Protein AF-A0AAV6XZD7-F1 (afdb_monomer_lite)

Foldseek 3Di:
DDPVVVVVVVVVPVPDDPPPDDDDPVRVVVVVVVVVVVVVVVVVVVVVVVVVVVVVVVVVVVVVVVVCVVPPPDPDDDDDDPVVVVVVVVPVVDPDAAEAEEEDDVLCSLVVLVVLLVVQVVQCVVPHPLGAPVVPHPYYYYDHLSNVLSCQRCPQDPVGHRPHGSNCSNVD

Organism: NCBI:txid168488

Radius of gyration: 28.73 Å; chains: 1; bounding box: 64×57×79 Å

InterPro domains:
  IPR002641 Patatin-like phospholipase domain [PF01734] (100-161)
  IPR002641 Patatin-like phospholipase domain [PS51635] (100-172)
  IPR016035 Acyl transferase/acyl hydrolase/lysophospholipase [SSF52151] (95-170)

Secondary structure (DSSP, 8-state):
--HHHHHHHHHTSSSS--------HHHHHHHHHHHHHHHHHHHHHHHHHHHHHHHHHHHHHHHHHHHHHHS----------HHHHHHHHHH-S--PPPEEEE---GGGGHHHHHHHHHHHHHHHHHH-TT--GGGT-SEEEE-THHHHHHHHHH-B-TTSSBSS-GGGTT--

pLDDT: mean 78.48, std 16.03, range [48.06, 97.56]

Structure (mmCIF, N/CA/C/O backbone):
data_AF-A0AAV6XZD7-F1
#
_entry.id   AF-A0AAV6XZD7-F1
#
loop_
_atom_site.group_PDB
_atom_site.id
_atom_site.type_symbol
_atom_site.label_atom_id
_atom_site.label_alt_id
_atom_site.label_comp_id
_atom_site.label_asym_id
_atom_site.label_entity_id
_atom_site.label_seq_id
_atom_site.pdbx_PDB_ins_code
_atom_site.Cartn_x
_atom_site.Cartn_y
_atom_site.Cartn_z
_atom_site.occupancy
_atom_site.B_iso_or_equiv
_atom_site.auth_seq_id
_atom_site.auth_comp_id
_atom_site.auth_asym_id
_atom_site.auth_atom_id
_atom_site.pdbx_PDB_model_num
ATOM 1 N N . MET A 1 1 ? -18.350 -19.308 41.381 1.00 51.34 1 MET A N 1
ATOM 2 C CA . MET A 1 1 ? -19.340 -19.940 40.475 1.00 51.34 1 MET A CA 1
ATOM 3 C C . MET A 1 1 ? -19.009 -19.555 39.039 1.00 51.34 1 MET A C 1
ATOM 5 O O . MET A 1 1 ? -18.609 -18.418 38.829 1.00 51.34 1 MET A O 1
ATOM 9 N N . SER A 1 2 ? -19.085 -20.474 38.068 1.00 52.47 2 SER A N 1
ATOM 10 C CA . SER A 1 2 ? -18.742 -20.162 36.664 1.00 52.47 2 SER A CA 1
ATOM 11 C C . SER A 1 2 ? -19.891 -19.433 35.951 1.00 52.47 2 SER A C 1
ATOM 13 O O . SER A 1 2 ? -21.048 -19.574 36.344 1.00 52.47 2 SER A O 1
ATOM 15 N N . ALA A 1 3 ? -19.601 -18.681 34.882 1.00 51.81 3 ALA A N 1
ATOM 16 C CA . ALA A 1 3 ? -20.606 -17.946 34.097 1.00 51.81 3 ALA A CA 1
ATOM 17 C C . ALA A 1 3 ? -21.764 -18.835 33.592 1.00 51.81 3 ALA A C 1
ATOM 19 O O . ALA A 1 3 ? -22.902 -18.382 33.482 1.00 51.81 3 ALA A O 1
ATOM 20 N N . ALA A 1 4 ? -21.499 -20.127 33.368 1.00 51.50 4 ALA A N 1
ATOM 21 C CA . ALA A 1 4 ? -22.516 -21.112 33.005 1.00 51.50 4 ALA A CA 1
ATOM 22 C C . ALA A 1 4 ? -23.517 -21.383 34.143 1.00 51.50 4 ALA A C 1
ATOM 24 O O . ALA A 1 4 ? -24.685 -21.653 33.879 1.00 51.50 4 ALA A O 1
ATOM 25 N N . GLN A 1 5 ? -23.090 -21.278 35.405 1.00 57.12 5 GLN A N 1
ATOM 26 C CA . GLN A 1 5 ? -23.989 -21.391 36.553 1.00 57.12 5 GLN A CA 1
ATOM 27 C C . GLN A 1 5 ? -24.881 -20.151 36.658 1.00 57.12 5 GLN A C 1
ATOM 29 O O . GLN A 1 5 ? -26.087 -20.307 36.800 1.00 57.12 5 GLN A O 1
ATOM 34 N N . ALA A 1 6 ? -24.333 -18.942 36.483 1.00 59.25 6 ALA A N 1
ATOM 35 C CA . ALA A 1 6 ? -25.113 -17.700 36.510 1.00 59.25 6 ALA A CA 1
ATOM 36 C C . ALA A 1 6 ? -26.190 -17.647 35.405 1.00 59.25 6 ALA A C 1
ATOM 38 O O . ALA A 1 6 ? -27.340 -17.313 35.683 1.00 59.25 6 ALA A O 1
ATOM 39 N N . LEU A 1 7 ? -25.855 -18.063 34.177 1.00 56.66 7 LEU A N 1
ATOM 40 C CA . LEU A 1 7 ? -26.815 -18.154 33.067 1.00 56.66 7 LEU A CA 1
ATOM 41 C C . LEU A 1 7 ? -27.924 -19.183 33.317 1.00 56.66 7 LEU A C 1
ATOM 43 O O . LEU A 1 7 ? -29.076 -18.945 32.958 1.00 56.66 7 LEU A O 1
ATOM 47 N N . ARG A 1 8 ? -27.607 -20.304 33.980 1.00 55.97 8 ARG A N 1
ATOM 48 C CA . ARG A 1 8 ? -28.614 -21.309 34.341 1.00 55.97 8 ARG A CA 1
ATOM 49 C C . ARG A 1 8 ? -29.670 -20.734 35.287 1.00 55.97 8 ARG A C 1
ATOM 51 O O . ARG A 1 8 ? -30.829 -21.096 35.158 1.00 55.97 8 ARG A O 1
ATOM 58 N N . TYR A 1 9 ? -29.295 -19.830 36.193 1.00 56.50 9 TYR A N 1
ATOM 59 C CA . TYR A 1 9 ? -30.222 -19.218 37.153 1.00 56.50 9 TYR A CA 1
ATOM 60 C C . TYR A 1 9 ? -31.075 -18.090 36.562 1.00 56.50 9 TYR A C 1
ATOM 62 O O . TYR A 1 9 ? -32.207 -17.911 37.000 1.00 56.50 9 TYR A O 1
ATOM 70 N N . ILE A 1 10 ? -30.580 -17.375 35.546 1.00 57.28 10 ILE A N 1
ATOM 71 C CA . ILE A 1 10 ? -31.372 -16.363 34.826 1.00 57.28 10 ILE A CA 1
ATOM 72 C C . ILE A 1 10 ? -32.512 -17.033 34.046 1.00 57.28 10 ILE A C 1
ATOM 74 O O . ILE A 1 10 ? -33.646 -16.578 34.131 1.00 57.28 10 ILE A O 1
ATOM 78 N N . ASN A 1 11 ? -32.253 -18.166 33.384 1.00 53.44 11 ASN A N 1
ATOM 79 C CA . ASN A 1 11 ? -33.295 -18.894 32.646 1.00 53.44 11 ASN A CA 1
ATOM 80 C C . ASN A 1 11 ? -34.395 -19.502 33.536 1.00 53.44 11 ASN A C 1
ATOM 82 O O . ASN A 1 11 ? -35.475 -19.789 33.034 1.00 53.44 11 ASN A O 1
ATOM 86 N N . TYR A 1 12 ? -34.159 -19.689 34.840 1.00 50.19 12 TYR A N 1
ATOM 87 C CA . TYR A 1 12 ? -35.193 -20.144 35.783 1.00 50.19 12 TYR A CA 1
ATOM 88 C C . TYR A 1 12 ? -36.076 -19.000 36.324 1.00 50.19 12 TYR A C 1
ATOM 90 O O . TYR A 1 12 ? -37.024 -19.282 37.052 1.00 50.19 12 TYR A O 1
ATOM 98 N N . SER A 1 13 ? -35.798 -17.725 36.000 1.00 52.41 13 SER A N 1
ATOM 99 C CA . SER A 1 13 ? -36.567 -16.574 36.511 1.00 52.41 13 SER A CA 1
ATOM 100 C C . SER A 1 13 ? -37.697 -16.092 35.589 1.00 52.41 13 SER A C 1
ATOM 102 O O . SER A 1 13 ? -38.477 -15.231 36.000 1.00 52.41 13 SER A O 1
ATOM 104 N N . GLU A 1 14 ? -37.846 -16.666 34.386 1.00 53.34 14 GLU A N 1
ATOM 105 C CA . GLU A 1 14 ? -38.983 -16.352 33.503 1.00 53.34 14 GLU A CA 1
ATOM 106 C C . GLU A 1 14 ? -40.311 -16.979 33.974 1.00 53.34 14 GLU A C 1
ATOM 108 O O . GLU A 1 14 ? -41.381 -16.490 33.614 1.00 53.34 14 GLU A O 1
ATOM 113 N N . GLU A 1 15 ? -40.289 -17.974 34.868 1.00 53.28 15 GLU A N 1
ATOM 114 C CA . GLU A 1 15 ? -41.499 -18.497 35.522 1.00 53.28 15 GLU A CA 1
ATOM 115 C C . GLU A 1 15 ? -41.805 -17.743 36.828 1.00 53.28 15 GLU A C 1
ATOM 117 O O . GLU A 1 15 ? -41.656 -18.258 37.933 1.00 53.28 15 GLU A O 1
ATOM 122 N N . GLY A 1 16 ? -42.239 -16.486 36.688 1.00 51.97 16 GLY A N 1
ATOM 123 C CA . GLY A 1 16 ? -43.204 -15.802 37.567 1.00 51.97 16 GLY A CA 1
ATOM 124 C C . GLY A 1 16 ? -42.906 -15.613 39.064 1.00 51.97 16 GLY A C 1
ATOM 125 O O . GLY A 1 16 ? -43.709 -14.973 39.742 1.00 51.97 16 GLY A O 1
ATOM 126 N N . ASN A 1 17 ? -41.795 -16.107 39.608 1.00 50.25 17 ASN A N 1
ATOM 127 C CA . ASN A 1 17 ? -41.485 -16.003 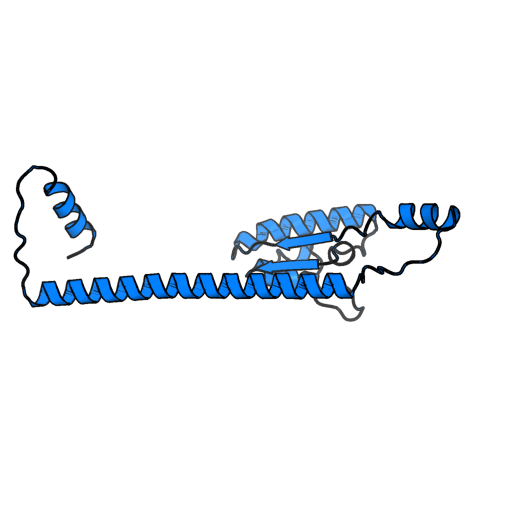41.030 1.00 50.25 17 ASN A CA 1
ATOM 128 C C . ASN A 1 17 ? -40.168 -15.249 41.220 1.00 50.25 17 ASN A C 1
ATOM 130 O O . ASN A 1 17 ? -39.095 -15.711 40.837 1.00 50.25 17 ASN A O 1
ATOM 134 N N . LYS A 1 18 ? -40.250 -14.049 41.799 1.00 51.72 18 LYS A N 1
ATOM 135 C CA . LYS A 1 18 ? -39.104 -13.173 42.063 1.00 51.72 18 LYS A CA 1
ATOM 136 C C . LYS A 1 18 ? -38.267 -13.777 43.197 1.00 51.72 18 LYS A C 1
ATOM 138 O O . LYS A 1 18 ? -38.418 -13.398 44.356 1.00 51.72 18 LYS A O 1
ATOM 143 N N . ILE A 1 19 ? -37.420 -14.755 42.871 1.00 56.91 19 ILE A N 1
ATOM 144 C CA . ILE A 1 19 ? -36.496 -15.384 43.820 1.00 56.91 19 ILE A CA 1
ATOM 145 C C . ILE A 1 19 ? -35.502 -14.312 44.279 1.00 56.91 19 ILE A C 1
ATOM 147 O O . ILE A 1 19 ? -34.633 -13.878 43.523 1.00 56.91 19 ILE A O 1
ATOM 151 N N . MET A 1 20 ? -35.645 -13.860 45.524 1.00 50.69 20 MET A N 1
ATOM 152 C CA . MET A 1 20 ? -34.662 -13.001 46.180 1.00 50.69 20 MET A CA 1
ATOM 153 C C . MET A 1 20 ? -33.421 -13.846 46.477 1.00 50.69 20 MET A C 1
ATOM 155 O O . MET A 1 20 ? -33.426 -14.671 47.388 1.00 50.69 20 MET A O 1
ATOM 159 N N . VAL A 1 21 ? -32.370 -13.675 45.676 1.00 59.28 21 VAL A N 1
ATOM 160 C CA . VAL A 1 21 ? -31.095 -14.379 45.855 1.00 59.28 21 VAL A CA 1
ATOM 161 C C . VAL A 1 21 ? -30.377 -13.793 47.072 1.00 59.28 21 VAL A C 1
ATOM 163 O O . VAL A 1 21 ? -30.020 -12.616 47.076 1.00 59.28 21 VAL A O 1
ATOM 166 N N . GLN A 1 22 ? -30.170 -14.605 48.110 1.00 65.19 22 GLN A N 1
ATOM 167 C CA . GLN A 1 22 ? -29.315 -14.244 49.239 1.00 65.19 22 GLN A CA 1
ATOM 168 C C . GLN A 1 22 ? -27.859 -14.531 48.866 1.00 65.19 22 GLN A C 1
ATOM 170 O O . GLN A 1 22 ? -27.486 -15.683 48.664 1.00 65.19 22 GLN A O 1
ATOM 175 N N . LEU A 1 23 ? -27.055 -13.477 48.753 1.00 71.44 23 LEU A N 1
ATOM 176 C CA . LEU A 1 23 ? -25.607 -13.566 48.576 1.00 71.44 23 LEU A CA 1
ATOM 177 C C . LEU A 1 23 ? -24.933 -13.339 49.926 1.00 71.44 23 LEU A C 1
ATOM 179 O O . LEU A 1 23 ? -25.373 -12.485 50.701 1.00 71.44 23 LEU A O 1
ATOM 183 N N . SER A 1 24 ? -23.847 -14.059 50.198 1.00 81.50 24 SER A N 1
ATOM 184 C CA . SER A 1 24 ? -22.949 -13.650 51.277 1.00 81.50 24 SER A CA 1
ATOM 185 C C . SER A 1 24 ? -22.275 -12.318 50.923 1.00 81.50 24 SER A C 1
ATOM 187 O O . SER A 1 24 ? -22.136 -11.958 49.750 1.00 81.50 24 SER A O 1
ATOM 189 N N . GLN A 1 25 ? -21.831 -11.571 51.938 1.00 79.44 25 GLN A N 1
ATOM 190 C CA . GLN A 1 25 ? -21.147 -10.292 51.722 1.00 79.44 25 GLN A CA 1
ATOM 191 C C . GLN A 1 25 ? -19.892 -10.459 50.846 1.00 79.44 25 GLN A C 1
ATOM 193 O O . GLN A 1 25 ? -19.603 -9.611 50.005 1.00 79.44 25 GLN A O 1
ATOM 198 N N . GLU A 1 26 ? -19.172 -11.571 51.008 1.00 83.81 26 GLU A N 1
ATOM 199 C CA . GLU A 1 26 ? -17.972 -11.883 50.226 1.00 83.81 26 GLU A CA 1
ATOM 200 C C . GLU A 1 26 ? -18.295 -12.129 48.748 1.00 83.81 26 GLU A C 1
ATOM 202 O O . GLU A 1 26 ? -17.613 -11.601 47.870 1.00 83.81 26 GLU A O 1
ATOM 207 N N . GLU A 1 27 ? -19.360 -12.879 48.456 1.00 77.56 27 GLU A N 1
ATOM 208 C CA . GLU A 1 27 ? -19.806 -13.137 47.082 1.00 77.56 27 GLU A CA 1
ATOM 209 C C . GLU A 1 27 ? -20.313 -11.866 46.400 1.00 77.56 27 GLU A C 1
ATOM 211 O O . GLU A 1 27 ? -20.035 -11.649 45.218 1.00 77.56 27 GLU A O 1
ATOM 216 N N . TYR A 1 28 ? -21.014 -11.007 47.144 1.00 75.94 28 TYR A N 1
ATOM 217 C CA . TYR A 1 28 ? -21.474 -9.715 46.647 1.00 75.94 28 TYR A CA 1
ATOM 218 C C . TYR A 1 28 ? -20.300 -8.807 46.256 1.00 75.94 28 TYR A C 1
ATOM 220 O O . TYR A 1 28 ? -20.267 -8.284 45.139 1.00 75.94 28 TYR A O 1
ATOM 228 N N . GLU A 1 29 ? -19.303 -8.658 47.133 1.00 83.31 29 GLU A N 1
ATOM 229 C CA . GLU A 1 29 ? -18.129 -7.825 46.845 1.00 83.31 29 GLU A CA 1
ATOM 230 C C . GLU A 1 29 ? -17.247 -8.424 45.741 1.00 83.31 29 GLU A C 1
ATOM 232 O O . GLU A 1 29 ? -16.740 -7.693 44.885 1.00 83.31 29 GLU A O 1
ATOM 237 N N . PHE A 1 30 ? -17.105 -9.753 45.695 1.00 85.06 30 PHE A N 1
ATOM 238 C CA . PHE A 1 30 ? -16.406 -10.437 44.608 1.00 85.06 30 PHE A CA 1
ATOM 239 C C . PHE A 1 30 ? -17.066 -10.157 43.253 1.00 85.06 30 PHE A C 1
ATOM 241 O O . PHE A 1 30 ? -16.388 -9.750 42.307 1.00 85.06 30 PHE A O 1
ATOM 248 N N . LEU A 1 31 ? -18.389 -10.331 43.165 1.00 76.12 31 LEU A N 1
ATOM 249 C CA . LEU A 1 31 ? -19.148 -10.119 41.936 1.00 76.12 31 LEU A CA 1
ATOM 250 C C . LEU A 1 31 ? -19.068 -8.657 41.481 1.00 76.12 31 LEU A C 1
ATOM 252 O O . LEU A 1 31 ? -18.833 -8.380 40.307 1.00 76.12 31 LEU A O 1
ATOM 256 N N . LYS A 1 32 ? -19.193 -7.713 42.419 1.00 79.38 32 LYS A N 1
ATOM 257 C CA . LYS A 1 32 ? -19.068 -6.277 42.149 1.00 79.38 32 LYS A CA 1
ATOM 258 C C . LYS A 1 32 ? -17.683 -5.906 41.613 1.00 79.38 32 LYS A C 1
ATOM 260 O O . LYS A 1 32 ? -17.584 -5.109 40.679 1.00 79.38 32 LYS A O 1
ATOM 265 N N . ARG A 1 33 ? -16.619 -6.497 42.167 1.00 86.38 33 ARG A N 1
ATOM 266 C CA . ARG A 1 33 ? -15.248 -6.291 41.683 1.00 86.38 33 ARG A CA 1
ATOM 267 C C . ARG A 1 33 ? -15.069 -6.830 40.267 1.00 86.38 33 ARG A C 1
ATOM 269 O O . ARG A 1 33 ? -14.547 -6.111 39.424 1.00 86.38 33 ARG A O 1
ATOM 276 N N . GLU A 1 34 ? -15.542 -8.042 39.997 1.00 88.06 34 GLU A N 1
ATOM 277 C CA . GLU A 1 34 ? -15.451 -8.660 38.669 1.00 88.06 34 GLU A CA 1
ATOM 278 C C . GLU A 1 34 ? -16.187 -7.834 37.605 1.00 88.06 34 GLU A C 1
ATOM 280 O O . GLU A 1 34 ? -15.620 -7.521 36.559 1.00 88.06 34 GLU A O 1
ATOM 285 N N . PHE A 1 35 ? -17.414 -7.386 3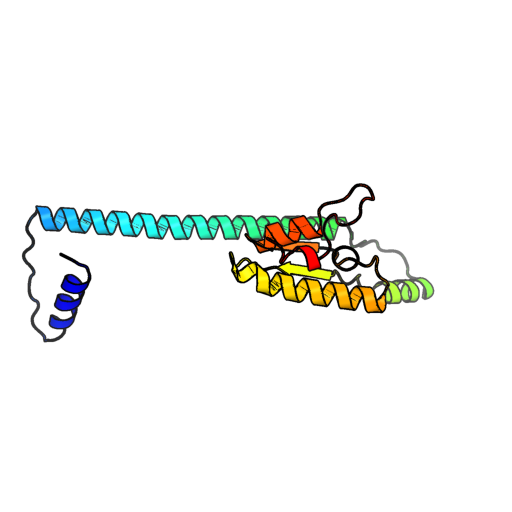7.893 1.00 80.50 35 PHE A N 1
ATOM 286 C CA . PHE A 1 35 ? -18.138 -6.484 36.995 1.00 80.50 35 PHE A CA 1
ATOM 287 C C . PHE A 1 35 ? -17.389 -5.172 36.760 1.00 80.50 35 PHE A C 1
ATOM 289 O O . PHE A 1 35 ? -17.357 -4.681 35.630 1.00 80.50 35 PHE A O 1
ATOM 296 N N . SER A 1 36 ? -16.768 -4.604 37.799 1.00 85.38 36 SER A N 1
ATOM 297 C CA . SER A 1 36 ? -15.973 -3.384 37.651 1.00 85.38 36 SER A CA 1
ATOM 298 C C . SER A 1 36 ? -14.780 -3.600 36.724 1.00 85.38 36 SER A C 1
ATOM 300 O O . SER A 1 36 ? -14.560 -2.790 35.828 1.00 85.38 36 SER A O 1
ATOM 302 N N . GLU A 1 37 ? -14.045 -4.698 36.889 1.00 87.88 37 GLU A N 1
ATOM 303 C CA . GLU A 1 37 ? -12.898 -5.021 36.037 1.00 87.88 37 GLU A CA 1
ATOM 304 C C . GLU A 1 37 ? -13.320 -5.270 34.586 1.00 87.88 37 GLU A C 1
ATOM 306 O O . GLU A 1 37 ? -12.714 -4.724 33.663 1.00 87.88 37 GLU A O 1
ATOM 311 N N . GLN A 1 38 ? -14.410 -6.006 34.361 1.00 80.50 38 GLN A N 1
ATOM 312 C CA . GLN A 1 38 ? -14.920 -6.223 33.007 1.00 80.50 38 GLN A CA 1
ATOM 313 C C . GLN A 1 38 ? -15.392 -4.926 32.345 1.00 80.50 38 GLN A C 1
ATOM 315 O O . GLN A 1 38 ? -15.139 -4.718 31.158 1.00 80.50 38 GLN A O 1
ATOM 320 N N . THR A 1 39 ? -16.015 -4.029 33.112 1.00 79.00 39 THR A N 1
ATOM 321 C CA . THR A 1 39 ? -16.433 -2.712 32.614 1.00 79.00 39 THR A CA 1
ATOM 322 C C . THR A 1 39 ? -15.217 -1.871 32.230 1.00 79.00 39 THR A C 1
ATOM 324 O O . THR A 1 39 ? -15.155 -1.379 31.106 1.00 79.00 39 THR A O 1
ATOM 327 N N . LYS A 1 40 ? -14.193 -1.800 33.093 1.00 85.81 40 LYS A N 1
ATOM 328 C CA . LYS A 1 40 ? -12.931 -1.098 32.795 1.00 85.81 40 LYS A CA 1
ATOM 329 C C . LYS A 1 40 ? -12.246 -1.652 31.548 1.00 85.81 40 LYS A C 1
ATOM 331 O O . LYS A 1 40 ? -11.751 -0.885 30.729 1.00 85.81 40 LYS A O 1
ATOM 336 N N . LEU A 1 41 ? -12.218 -2.975 31.379 1.00 84.94 41 LEU A N 1
ATOM 337 C CA . LEU A 1 41 ? -11.641 -3.610 30.192 1.00 84.94 41 LEU A CA 1
ATOM 338 C C . LEU A 1 41 ? -12.430 -3.277 28.921 1.00 84.94 41 LEU A C 1
ATOM 340 O O . LEU A 1 41 ? -11.826 -3.051 27.871 1.00 84.94 41 LEU A O 1
ATOM 344 N N . ALA A 1 42 ? -13.761 -3.245 28.996 1.00 75.44 42 ALA A N 1
ATOM 345 C CA . ALA A 1 42 ? -14.608 -2.859 27.873 1.00 75.44 42 ALA A CA 1
ATOM 346 C C . ALA A 1 42 ? -14.398 -1.386 27.491 1.00 75.44 42 ALA A C 1
ATOM 348 O O . ALA A 1 42 ? -14.172 -1.086 26.318 1.00 75.44 42 ALA A O 1
ATOM 349 N N . GLU A 1 43 ? -14.386 -0.485 28.473 1.00 87.50 43 GLU A N 1
ATOM 350 C CA . GLU A 1 43 ? -14.096 0.939 28.276 1.00 87.50 43 GLU A CA 1
ATOM 351 C C . GLU A 1 43 ? -12.700 1.153 27.688 1.00 87.50 43 GLU A C 1
ATOM 353 O O . GLU A 1 43 ? -12.542 1.889 26.712 1.00 87.50 43 GLU A O 1
ATOM 358 N N . TRP A 1 44 ? -11.691 0.453 28.215 1.00 87.31 44 TRP A N 1
ATOM 359 C CA . TRP A 1 44 ? -10.332 0.513 27.691 1.00 87.31 44 TRP A CA 1
ATOM 360 C C . TRP A 1 44 ? -10.276 0.070 26.226 1.00 87.31 44 TRP A C 1
ATOM 362 O O . TRP A 1 44 ? -9.712 0.784 25.399 1.00 87.31 44 TRP A O 1
ATOM 372 N N . ARG A 1 45 ? -10.927 -1.040 25.857 1.00 79.94 45 ARG A N 1
ATOM 373 C CA . ARG A 1 45 ? -10.987 -1.496 24.456 1.00 79.94 45 ARG A CA 1
ATOM 374 C C . ARG A 1 45 ? -11.629 -0.462 23.537 1.00 79.94 45 ARG A C 1
ATOM 376 O O . ARG A 1 45 ? -11.092 -0.194 22.468 1.00 79.94 45 ARG A O 1
ATOM 383 N N . ILE A 1 46 ? -12.736 0.147 23.964 1.00 86.06 46 ILE A N 1
ATOM 384 C CA . ILE A 1 46 ? -13.393 1.219 23.207 1.00 86.06 46 ILE A CA 1
ATOM 385 C C . ILE A 1 46 ? -12.441 2.410 23.045 1.00 86.06 46 ILE A C 1
ATOM 387 O O . ILE A 1 46 ? -12.323 2.946 21.945 1.00 86.06 46 ILE A O 1
ATOM 391 N N . SER A 1 47 ? -11.724 2.793 24.105 1.00 84.62 47 SER A N 1
ATOM 392 C CA . SER A 1 47 ? -10.771 3.908 24.062 1.00 84.62 47 SER A CA 1
ATOM 393 C C . SER A 1 47 ? -9.610 3.655 23.097 1.00 84.62 47 SER A C 1
ATOM 395 O O . SER A 1 47 ? -9.273 4.533 22.308 1.00 84.62 47 SER A O 1
ATOM 397 N N . VAL A 1 48 ? -9.056 2.438 23.090 1.00 84.38 48 VAL A N 1
ATOM 398 C CA . VAL A 1 48 ? -7.977 2.039 22.178 1.00 84.38 48 VAL A CA 1
ATOM 399 C C . VAL A 1 48 ? -8.472 2.061 20.735 1.00 84.38 48 VAL A C 1
ATOM 401 O O . VAL A 1 48 ? -7.834 2.675 19.887 1.00 84.38 48 VAL A O 1
ATOM 404 N N . SER A 1 49 ? -9.643 1.478 20.454 1.00 75.06 49 SER A N 1
ATOM 405 C CA . SER A 1 49 ? -10.216 1.491 19.103 1.00 75.06 49 SER A CA 1
ATOM 406 C C . SER A 1 49 ? -10.576 2.900 18.617 1.00 75.06 49 SER A C 1
ATOM 408 O O . SER A 1 49 ? -10.414 3.201 17.434 1.00 75.06 49 SER A O 1
ATOM 410 N N . LEU A 1 50 ? -11.045 3.786 19.503 1.00 82.38 50 LEU A N 1
ATOM 411 C CA . LEU A 1 50 ? -11.283 5.195 19.172 1.00 82.38 50 LEU A CA 1
ATOM 412 C C . LEU A 1 50 ? -9.976 5.929 18.863 1.00 82.38 50 LEU A C 1
ATOM 414 O O . LEU A 1 50 ? -9.937 6.715 17.919 1.00 82.38 50 LEU A O 1
ATOM 418 N N . GLU A 1 51 ? -8.912 5.656 19.615 1.00 84.56 51 GLU A N 1
ATOM 419 C CA . GLU A 1 51 ? -7.601 6.256 19.378 1.00 84.56 51 GLU A CA 1
ATOM 420 C C . GLU A 1 51 ? -6.986 5.770 18.059 1.00 84.56 51 GLU A C 1
ATOM 422 O O . GLU A 1 51 ? -6.531 6.585 17.260 1.00 84.56 51 GLU A O 1
ATOM 427 N N . GLU A 1 52 ? -7.051 4.470 17.764 1.00 78.38 52 GLU A N 1
ATOM 428 C CA . GLU A 1 52 ? -6.621 3.912 16.475 1.00 78.38 52 GLU A CA 1
ATOM 429 C C . GLU A 1 52 ? -7.396 4.531 15.306 1.00 78.38 52 GLU A C 1
ATOM 431 O O . GLU A 1 52 ? -6.800 4.939 14.303 1.00 78.38 52 GLU A O 1
ATOM 436 N N . LYS A 1 53 ? -8.721 4.674 15.453 1.00 80.56 53 LYS A N 1
ATOM 437 C CA . LYS A 1 53 ? -9.568 5.352 14.467 1.00 80.56 53 LYS A CA 1
ATOM 438 C C . LYS A 1 53 ? -9.149 6.812 14.279 1.00 80.56 53 LYS A C 1
ATOM 440 O O . LYS A 1 53 ? -8.988 7.249 13.142 1.00 80.56 53 LYS A O 1
ATOM 445 N N . ARG A 1 54 ? -8.911 7.547 15.368 1.00 81.12 54 ARG A N 1
ATOM 446 C CA . ARG A 1 54 ? -8.454 8.945 15.341 1.00 81.12 54 ARG A CA 1
ATOM 447 C C . ARG A 1 54 ? -7.101 9.078 14.642 1.00 81.12 54 ARG A C 1
ATOM 449 O O . ARG A 1 54 ? -6.898 9.991 13.846 1.00 81.12 54 ARG A O 1
ATOM 456 N N . VAL A 1 55 ? -6.166 8.165 14.908 1.00 80.44 55 VAL A N 1
ATOM 457 C CA . VAL A 1 55 ? -4.857 8.117 14.239 1.00 80.44 55 VAL A CA 1
ATOM 458 C C . VAL A 1 55 ? -5.023 7.858 12.740 1.00 80.44 55 VAL A C 1
ATOM 460 O O . VAL A 1 55 ? -4.408 8.559 11.934 1.00 80.44 55 VAL A O 1
ATOM 463 N N . ALA A 1 56 ? -5.882 6.914 12.348 1.00 68.00 56 ALA A N 1
ATOM 464 C CA . ALA A 1 56 ? -6.183 6.650 10.942 1.00 68.00 56 ALA A CA 1
ATOM 465 C C . ALA A 1 56 ? -6.818 7.867 10.244 1.00 68.00 56 ALA A C 1
ATOM 467 O O . ALA A 1 56 ? -6.426 8.206 9.127 1.00 68.00 56 ALA A O 1
ATOM 468 N N . GLU A 1 57 ? -7.740 8.567 10.907 1.00 78.75 57 GLU A N 1
ATOM 469 C CA . GLU A 1 57 ? -8.364 9.796 10.401 1.00 78.75 57 GLU A CA 1
ATOM 470 C C . GLU A 1 57 ? -7.350 10.936 10.239 1.00 78.75 57 GLU A C 1
ATOM 472 O O . GLU A 1 57 ? -7.300 11.551 9.176 1.00 78.75 57 GLU A O 1
ATOM 477 N N . ASN A 1 58 ? -6.467 11.154 11.219 1.00 81.44 58 ASN A N 1
ATOM 478 C CA . ASN A 1 58 ? -5.395 12.150 11.114 1.00 81.44 58 ASN A CA 1
ATOM 479 C C . ASN A 1 58 ? -4.430 11.836 9.967 1.00 81.44 58 ASN A C 1
ATOM 481 O O . ASN A 1 58 ? -4.009 12.736 9.239 1.00 81.44 58 ASN A O 1
ATOM 485 N N . ASN A 1 59 ? -4.073 10.561 9.797 1.00 77.12 59 ASN A N 1
ATOM 486 C CA . ASN A 1 59 ? -3.223 10.124 8.694 1.00 77.12 59 ASN A CA 1
ATOM 487 C C . ASN A 1 59 ? -3.919 10.344 7.347 1.00 77.12 59 ASN A C 1
ATOM 489 O O . ASN A 1 59 ? -3.288 10.860 6.424 1.00 77.12 59 ASN A O 1
ATOM 493 N N . ARG A 1 60 ? -5.219 10.031 7.250 1.00 78.88 60 ARG A N 1
ATOM 494 C CA . ARG A 1 60 ? -6.054 10.306 6.072 1.00 78.88 60 ARG A CA 1
ATOM 495 C C . ARG A 1 60 ? -6.084 11.800 5.750 1.00 78.88 60 ARG A C 1
ATOM 497 O O . ARG A 1 60 ? -5.827 12.168 4.608 1.00 78.88 60 ARG A O 1
ATOM 504 N N . ASP A 1 61 ? -6.350 12.659 6.730 1.00 82.62 61 ASP A N 1
ATOM 505 C CA . ASP A 1 61 ? -6.436 14.110 6.525 1.00 82.62 61 ASP A CA 1
ATOM 506 C C . ASP A 1 61 ? -5.070 14.726 6.188 1.00 82.62 61 ASP A C 1
ATOM 508 O O . ASP A 1 61 ? -4.967 15.579 5.305 1.00 82.62 61 ASP A O 1
ATOM 512 N N . SER A 1 62 ? -3.996 14.249 6.822 1.00 75.38 62 SER A N 1
ATOM 513 C CA . SER A 1 62 ? -2.619 14.637 6.498 1.00 75.38 62 SER A CA 1
ATOM 514 C C . SER A 1 62 ? -2.241 14.238 5.070 1.00 75.38 62 SER A C 1
ATOM 516 O O . SER A 1 62 ? -1.716 15.061 4.315 1.00 75.38 62 SER A O 1
ATOM 518 N N . ALA A 1 63 ? -2.556 13.005 4.660 1.00 72.12 63 ALA A N 1
ATOM 519 C CA . ALA A 1 63 ? -2.346 12.536 3.294 1.00 72.12 63 ALA A CA 1
ATOM 520 C C . ALA A 1 63 ? -3.166 13.359 2.289 1.00 72.12 63 ALA A C 1
ATOM 522 O O . ALA A 1 63 ? -2.629 13.797 1.273 1.00 72.12 63 ALA A O 1
ATOM 523 N N . PHE A 1 64 ? -4.428 13.656 2.603 1.00 75.38 64 PHE A N 1
ATOM 524 C CA . PHE A 1 64 ? -5.289 14.480 1.758 1.00 75.38 64 PHE A CA 1
ATOM 525 C C . PHE A 1 64 ? -4.758 15.913 1.608 1.00 75.38 64 PHE A C 1
ATOM 527 O O . PHE A 1 64 ? -4.691 16.436 0.498 1.00 75.38 64 PHE A O 1
ATOM 534 N N . LYS A 1 65 ? -4.277 16.530 2.693 1.00 75.19 65 LYS A N 1
ATOM 535 C CA . LYS A 1 65 ? -3.638 17.853 2.650 1.00 75.19 65 LYS A CA 1
ATOM 536 C C . LYS A 1 65 ? -2.355 17.847 1.815 1.00 75.19 65 LYS A C 1
ATOM 538 O O . LYS A 1 65 ? -2.109 18.785 1.061 1.00 75.19 65 LYS A O 1
ATOM 543 N N . ARG A 1 66 ? -1.540 16.789 1.911 1.00 76.62 66 ARG A N 1
ATOM 544 C CA . ARG A 1 66 ? -0.357 16.617 1.050 1.00 76.62 66 ARG A CA 1
ATOM 545 C C . ARG A 1 66 ? -0.754 16.516 -0.418 1.00 76.62 66 ARG A C 1
ATOM 547 O O . ARG A 1 66 ? -0.132 17.179 -1.237 1.00 76.62 66 ARG A O 1
ATOM 554 N N . LEU A 1 67 ? -1.804 15.761 -0.740 1.00 68.31 67 LEU A N 1
ATOM 555 C CA . LEU A 1 67 ? -2.325 15.669 -2.106 1.00 68.31 67 LEU A CA 1
ATOM 556 C C . LEU A 1 67 ? -2.791 17.032 -2.631 1.00 68.31 67 LEU A C 1
ATOM 558 O O . LEU A 1 67 ? -2.433 17.399 -3.745 1.00 68.31 67 LEU A O 1
ATOM 562 N N . GLN A 1 68 ? -3.507 17.818 -1.824 1.00 72.19 68 GLN A N 1
ATOM 563 C CA . GLN A 1 68 ? -3.906 19.177 -2.208 1.00 72.19 68 GLN A CA 1
ATOM 564 C C . GLN A 1 68 ? -2.706 20.103 -2.445 1.00 72.19 68 GLN A C 1
ATOM 566 O O . GLN A 1 68 ? -2.716 20.891 -3.383 1.00 72.19 68 GLN A O 1
ATOM 571 N N . ASN A 1 69 ? -1.652 19.996 -1.632 1.00 71.69 69 ASN A N 1
ATOM 572 C CA . ASN A 1 69 ? -0.436 20.789 -1.823 1.00 71.69 69 ASN A CA 1
ATOM 573 C C . ASN A 1 69 ? 0.363 20.363 -3.062 1.00 71.69 69 ASN A C 1
ATOM 575 O O . ASN A 1 69 ? 0.995 21.202 -3.695 1.00 71.69 69 ASN A O 1
ATOM 579 N N . LEU A 1 70 ? 0.356 19.068 -3.392 1.00 73.69 70 LEU A N 1
ATOM 580 C CA . LEU A 1 70 ? 0.983 18.546 -4.609 1.00 73.69 70 LEU A CA 1
ATOM 581 C C . LEU A 1 70 ? 0.212 18.953 -5.873 1.00 73.69 70 LEU A C 1
ATOM 583 O O . LEU A 1 70 ? 0.803 19.017 -6.948 1.00 73.69 70 LEU A O 1
ATOM 587 N N . TYR A 1 71 ? -1.077 19.274 -5.739 1.00 62.97 71 TYR A N 1
ATOM 588 C CA . TYR A 1 71 ? -1.943 19.722 -6.827 1.00 62.97 71 TYR A CA 1
ATOM 589 C C . TYR A 1 71 ? -2.727 20.987 -6.433 1.00 62.97 71 TYR A C 1
ATOM 591 O O . TYR A 1 71 ? -3.941 20.915 -6.218 1.00 62.97 71 TYR A O 1
ATOM 599 N N . PRO A 1 72 ? -2.069 22.159 -6.333 1.00 63.94 72 PRO A N 1
ATOM 600 C CA . PRO A 1 72 ? -2.746 23.394 -5.962 1.00 63.94 72 PRO A CA 1
ATOM 601 C C . PRO A 1 72 ? -3.764 23.777 -7.046 1.00 63.94 72 PRO A C 1
ATOM 603 O O . PRO A 1 72 ? -3.406 24.060 -8.190 1.00 63.94 72 PRO A O 1
ATOM 606 N N . HIS A 1 73 ? -5.052 23.789 -6.696 1.00 57.09 73 HIS A N 1
ATOM 607 C CA . HIS A 1 73 ? -6.100 24.312 -7.570 1.00 57.09 73 HIS A CA 1
ATOM 608 C C . HIS A 1 73 ? -5.903 25.826 -7.738 1.00 57.09 73 HIS A C 1
ATOM 610 O O . HIS A 1 73 ? -6.183 26.607 -6.829 1.00 57.09 73 HIS A O 1
ATOM 616 N N . ASN A 1 74 ? -5.396 26.242 -8.899 1.00 49.31 74 ASN A N 1
ATOM 617 C CA . ASN A 1 74 ? -5.153 27.647 -9.205 1.00 49.31 74 ASN A CA 1
ATOM 618 C C . ASN A 1 74 ? -6.477 28.341 -9.576 1.00 49.31 74 ASN A C 1
ATOM 620 O O . ASN A 1 74 ? -6.918 28.307 -10.722 1.00 49.31 74 ASN A O 1
ATOM 624 N N . ASN A 1 75 ? -7.118 28.978 -8.594 1.00 50.84 75 ASN A N 1
ATOM 625 C CA . ASN A 1 75 ? -8.171 29.966 -8.823 1.00 50.84 75 ASN A CA 1
ATOM 626 C C . ASN A 1 75 ? -7.519 31.331 -9.084 1.00 50.84 75 ASN A C 1
ATOM 628 O O . ASN A 1 75 ? -7.354 32.138 -8.171 1.00 50.84 75 ASN A O 1
ATOM 632 N N . SER A 1 76 ? -7.154 31.599 -10.337 1.00 48.56 76 SER A N 1
ATOM 633 C CA . SER A 1 76 ? -6.769 32.938 -10.787 1.00 48.56 76 SER A CA 1
ATOM 634 C C . SER A 1 76 ? -7.527 33.303 -12.057 1.00 48.56 76 SER A C 1
ATOM 636 O O . SER A 1 76 ? -7.338 32.694 -13.107 1.00 48.56 76 SER A O 1
ATOM 638 N N . SER A 1 77 ? -8.378 34.322 -11.948 1.00 57.12 77 SER A N 1
ATOM 639 C CA . SER A 1 77 ? -9.065 34.995 -13.047 1.00 57.12 77 SER A CA 1
ATOM 640 C C . SER A 1 77 ? -8.074 35.476 -14.112 1.00 57.12 77 SER A C 1
ATOM 642 O O . SER A 1 77 ? -7.436 36.510 -13.927 1.00 57.12 77 SER A O 1
ATOM 644 N N . GLN A 1 78 ? -7.969 34.778 -15.242 1.00 52.53 78 GLN A N 1
ATOM 645 C CA . GLN A 1 78 ? -7.297 35.274 -16.445 1.00 52.53 78 GLN A CA 1
ATOM 646 C C . GLN A 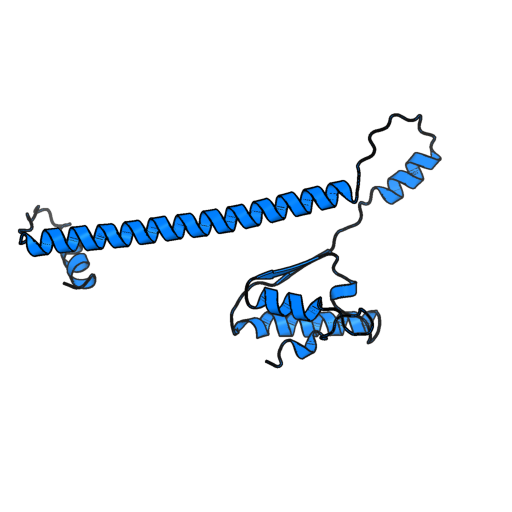1 78 ? -8.138 34.940 -17.683 1.00 52.53 78 GLN A C 1
ATOM 648 O O . GLN A 1 78 ? -8.796 33.911 -17.763 1.00 52.53 78 GLN A O 1
ATOM 653 N N . ARG A 1 79 ? -8.224 35.911 -18.593 1.00 49.56 79 ARG A N 1
ATOM 654 C CA . ARG A 1 79 ? -9.128 35.945 -19.749 1.00 49.56 79 ARG A CA 1
ATOM 655 C C . ARG A 1 79 ? -8.777 34.811 -20.723 1.00 49.56 79 ARG A C 1
ATOM 657 O O . ARG A 1 79 ? -7.702 34.831 -21.306 1.00 49.56 79 ARG A O 1
ATOM 664 N N . ASN A 1 80 ? -9.697 33.862 -20.888 1.00 48.06 80 ASN A N 1
ATOM 665 C CA . ASN A 1 80 ? -9.496 32.616 -21.633 1.00 48.06 80 ASN A CA 1
ATOM 666 C C . ASN A 1 80 ? -9.498 32.824 -23.159 1.00 48.06 80 ASN A C 1
ATOM 668 O O . ASN A 1 80 ? -10.495 33.297 -23.713 1.00 48.06 80 ASN A O 1
ATOM 672 N N . THR A 1 81 ? -8.443 32.392 -23.849 1.00 58.59 81 THR A N 1
ATOM 673 C CA . THR A 1 81 ? -8.488 32.074 -25.287 1.00 58.59 81 THR A CA 1
ATOM 674 C C . THR A 1 81 ? -8.943 30.620 -25.482 1.00 58.59 81 THR A C 1
ATOM 676 O O . THR A 1 81 ? -8.866 29.790 -24.574 1.00 58.59 81 THR A O 1
ATOM 679 N N . LYS A 1 82 ? -9.504 30.301 -26.657 1.00 57.56 82 LYS A N 1
ATOM 680 C CA . LYS A 1 82 ? -10.098 28.980 -26.936 1.00 57.56 82 LYS A CA 1
ATOM 681 C C . LYS A 1 82 ? -9.063 27.847 -26.944 1.00 57.56 82 LYS A C 1
ATOM 683 O O . LYS A 1 82 ? -9.434 26.727 -26.603 1.00 57.56 82 LYS A O 1
ATOM 688 N N . GLU A 1 83 ? -7.801 28.117 -27.291 1.00 57.88 83 GLU A N 1
ATOM 689 C CA . GLU A 1 83 ? -6.738 27.103 -27.254 1.00 57.88 83 GLU A CA 1
ATOM 690 C C . GLU A 1 83 ? -6.406 26.644 -25.823 1.00 57.88 83 GLU A C 1
ATOM 692 O O . GLU A 1 83 ? -6.254 25.443 -25.592 1.00 57.88 83 GLU A O 1
ATOM 697 N N . ASP A 1 84 ? -6.404 27.557 -24.846 1.00 55.69 84 ASP A N 1
ATOM 698 C CA . ASP A 1 84 ? -6.116 27.225 -23.443 1.00 55.69 84 ASP A CA 1
ATOM 699 C C . ASP A 1 84 ? -7.220 26.362 -22.819 1.00 55.69 84 ASP A C 1
ATOM 701 O O . ASP A 1 84 ? -6.940 25.481 -22.008 1.00 55.69 84 ASP A O 1
ATOM 705 N N . ILE A 1 85 ? -8.479 26.540 -23.242 1.00 57.34 85 ILE A N 1
ATOM 706 C CA . ILE A 1 85 ? -9.603 25.693 -22.810 1.00 57.34 85 ILE A CA 1
ATOM 707 C C . ILE A 1 85 ? -9.432 24.259 -23.326 1.00 57.34 85 ILE A C 1
ATOM 709 O O . ILE A 1 85 ? -9.741 23.319 -22.598 1.00 57.34 85 ILE A O 1
ATOM 713 N N . ILE A 1 86 ? -8.930 24.067 -24.550 1.00 60.62 86 ILE A N 1
ATOM 714 C CA . ILE A 1 86 ? -8.755 22.739 -25.165 1.00 60.62 86 ILE A CA 1
ATOM 715 C C . ILE A 1 86 ? -7.554 22.003 -24.547 1.00 60.62 86 ILE A C 1
ATOM 717 O O . ILE A 1 86 ? -7.658 20.820 -24.222 1.00 60.62 86 ILE A O 1
ATOM 721 N N . ALA A 1 87 ? -6.444 22.704 -24.299 1.00 58.19 87 ALA A N 1
ATOM 722 C CA . ALA A 1 87 ? -5.297 22.141 -23.582 1.00 58.19 87 ALA A CA 1
ATOM 723 C C . ALA A 1 87 ? -5.641 21.816 -22.114 1.00 58.19 87 ALA A C 1
ATOM 725 O O . ALA A 1 87 ? -5.318 20.737 -21.616 1.00 58.19 87 ALA A O 1
ATOM 726 N N . SER A 1 88 ? -6.386 22.705 -21.450 1.00 52.66 88 SER A N 1
ATOM 727 C CA . SER A 1 88 ? -6.904 22.511 -20.093 1.00 52.66 88 SER A CA 1
ATOM 728 C C . SER A 1 88 ? -7.887 21.340 -20.013 1.00 52.66 88 SER A C 1
ATOM 730 O O . SER A 1 88 ? -7.745 20.485 -19.149 1.00 52.66 88 SER A O 1
ATOM 732 N N . THR A 1 89 ? -8.834 21.199 -20.946 1.00 51.81 89 THR A N 1
ATOM 733 C CA . THR A 1 89 ? -9.818 20.094 -20.931 1.00 51.81 89 THR A CA 1
ATOM 734 C C . THR A 1 89 ? -9.208 18.717 -21.197 1.00 51.81 89 THR A C 1
ATOM 736 O O . THR A 1 89 ? -9.689 17.737 -20.628 1.00 51.81 89 THR A O 1
ATOM 739 N N . ALA A 1 90 ? -8.110 18.624 -21.954 1.00 54.38 90 ALA A N 1
ATOM 740 C CA . ALA A 1 90 ? -7.322 17.392 -22.060 1.00 54.38 90 ALA A CA 1
ATOM 741 C C . ALA A 1 90 ? -6.570 17.053 -20.752 1.00 54.38 90 ALA A C 1
ATOM 743 O O . ALA A 1 90 ? -6.368 15.878 -20.441 1.00 54.38 90 ALA A O 1
ATOM 744 N N . GLN A 1 91 ? -6.214 18.069 -19.956 1.00 50.50 91 GLN A N 1
ATOM 745 C CA . GLN A 1 91 ? -5.519 17.946 -18.668 1.00 50.50 91 GLN A CA 1
ATOM 746 C C . GLN A 1 91 ? -6.466 17.892 -17.443 1.00 50.50 91 GLN A C 1
ATOM 748 O O . GLN A 1 91 ? -6.044 17.512 -16.353 1.00 50.50 91 GLN A O 1
ATOM 753 N N . ILE A 1 92 ? -7.765 18.183 -17.620 1.00 50.00 92 ILE A N 1
ATOM 754 C CA . ILE A 1 92 ? -8.846 18.064 -16.614 1.00 50.00 92 ILE A CA 1
ATOM 755 C C . ILE A 1 92 ? -9.310 16.603 -16.433 1.00 50.00 92 ILE A C 1
ATOM 757 O O . ILE A 1 92 ? -10.155 16.301 -15.592 1.00 50.00 92 ILE A O 1
ATOM 761 N N . LYS A 1 93 ? -8.704 15.631 -17.121 1.00 54.41 93 LYS A N 1
ATOM 762 C CA . LYS A 1 93 ? -8.737 14.242 -16.648 1.00 54.41 93 LYS A CA 1
ATOM 763 C C . LYS A 1 93 ? -7.705 14.122 -15.522 1.00 54.41 93 LYS A C 1
ATOM 765 O O . LYS A 1 93 ? -6.581 13.695 -15.762 1.00 54.41 93 LYS A O 1
ATOM 770 N N . GLY A 1 94 ? -8.062 14.603 -14.325 1.00 62.66 94 GLY A N 1
ATOM 771 C CA . GLY A 1 94 ? -7.167 14.627 -13.163 1.00 62.66 94 GLY A CA 1
ATOM 772 C C . GLY A 1 94 ? -6.423 13.297 -13.023 1.00 62.66 94 GLY A C 1
ATOM 773 O O . GLY A 1 94 ? -7.033 12.240 -13.203 1.00 62.66 94 GLY A O 1
ATOM 774 N N . ARG A 1 95 ? -5.103 13.350 -12.784 1.00 75.25 95 ARG A N 1
ATOM 775 C CA . ARG A 1 95 ? -4.246 12.155 -12.711 1.00 75.25 95 ARG A CA 1
ATOM 776 C C . ARG A 1 95 ? -4.903 11.137 -11.780 1.00 75.25 95 ARG A C 1
ATOM 778 O O . ARG A 1 95 ? -5.077 11.419 -10.596 1.00 75.25 95 ARG A O 1
ATOM 785 N N . MET A 1 96 ? -5.301 9.984 -12.320 1.00 79.88 96 MET A N 1
ATOM 786 C CA . MET A 1 96 ? -5.831 8.903 -11.494 1.00 79.88 96 MET A CA 1
ATOM 787 C C . MET A 1 96 ? -4.710 8.445 -10.566 1.00 79.88 96 MET A C 1
ATOM 789 O O . MET A 1 96 ? -3.634 8.095 -11.044 1.00 79.88 96 MET A O 1
ATOM 793 N N . VAL A 1 97 ? -4.960 8.499 -9.260 1.00 86.56 97 VAL A N 1
ATOM 794 C CA . VAL A 1 97 ? -4.021 8.025 -8.242 1.00 86.56 97 VAL A CA 1
ATOM 795 C C . VAL A 1 97 ? -4.276 6.541 -8.020 1.00 86.56 97 VAL A C 1
ATOM 797 O O . VAL A 1 97 ? -5.399 6.153 -7.689 1.00 86.56 97 VAL A O 1
ATOM 800 N N . SER A 1 98 ? -3.253 5.711 -8.201 1.00 89.56 98 SER A N 1
ATOM 801 C CA . SER A 1 98 ? -3.340 4.266 -7.975 1.00 89.56 98 SER A CA 1
ATOM 802 C C . SER A 1 98 ? -2.927 3.915 -6.544 1.00 89.56 98 SER A C 1
ATOM 804 O O . SER A 1 98 ? -1.838 4.258 -6.085 1.00 89.56 98 SER A O 1
ATOM 806 N N . ILE A 1 99 ? -3.806 3.212 -5.823 1.00 95.44 99 ILE A N 1
ATOM 807 C CA . ILE A 1 99 ? -3.580 2.813 -4.428 1.00 95.44 99 ILE A CA 1
ATOM 808 C C . ILE A 1 99 ? -3.708 1.295 -4.300 1.00 95.44 99 ILE A C 1
ATOM 810 O O . ILE A 1 99 ? -4.717 0.720 -4.708 1.00 95.44 99 ILE A O 1
ATOM 814 N N . LEU A 1 100 ? -2.705 0.664 -3.689 1.00 95.88 100 LEU A N 1
ATOM 815 C CA . LEU A 1 100 ? -2.728 -0.737 -3.277 1.00 95.88 100 LEU A CA 1
ATOM 816 C C . LEU A 1 100 ? -2.855 -0.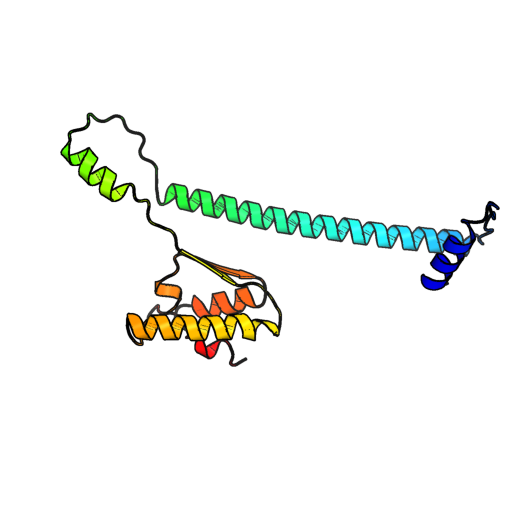820 -1.751 1.00 95.88 100 LEU A C 1
ATOM 818 O O . LEU A 1 100 ? -2.018 -0.280 -1.031 1.00 95.88 100 LEU A O 1
ATOM 822 N N . SER A 1 101 ? -3.885 -1.513 -1.264 1.00 96.50 101 SER A N 1
ATOM 823 C CA . SER A 1 101 ? -4.096 -1.778 0.165 1.00 96.50 101 SER A CA 1
ATOM 824 C C . SER A 1 101 ? -3.996 -3.272 0.452 1.00 96.50 101 SER A C 1
ATOM 826 O O . SER A 1 101 ? -4.603 -4.075 -0.256 1.00 96.50 101 SER A O 1
ATOM 828 N N . ILE A 1 102 ? -3.244 -3.640 1.490 1.00 95.75 102 ILE A N 1
ATOM 829 C CA . ILE A 1 102 ? -2.974 -5.029 1.868 1.00 95.75 102 ILE A CA 1
ATOM 830 C C . ILE A 1 102 ? -3.417 -5.261 3.313 1.00 95.75 102 ILE A C 1
ATOM 832 O O . ILE A 1 102 ? -2.818 -4.747 4.263 1.00 95.75 102 ILE A O 1
ATOM 836 N N . ASP A 1 103 ? -4.453 -6.078 3.477 1.00 93.62 103 ASP A N 1
ATOM 837 C CA . ASP A 1 103 ? -4.998 -6.403 4.790 1.00 93.62 103 ASP A CA 1
ATOM 838 C C . ASP A 1 103 ? -4.032 -7.247 5.633 1.00 93.62 103 ASP A C 1
ATOM 840 O O . ASP A 1 103 ? -3.234 -8.051 5.137 1.00 93.62 103 ASP A O 1
ATOM 844 N N . GLY A 1 104 ? -4.134 -7.079 6.951 1.00 90.62 104 GLY A N 1
ATOM 845 C CA . GLY A 1 104 ? -3.466 -7.947 7.914 1.00 90.62 104 GLY A CA 1
ATOM 846 C C . GLY A 1 104 ? -4.135 -9.319 8.004 1.00 90.62 104 GLY A C 1
ATOM 847 O O . GLY A 1 104 ? -5.339 -9.459 7.806 1.00 90.62 104 GLY A O 1
ATOM 848 N N . GLY A 1 105 ? -3.363 -10.350 8.349 1.00 88.94 105 GLY A N 1
ATOM 849 C CA . GLY A 1 105 ? -3.908 -11.709 8.465 1.00 88.94 105 GLY A CA 1
ATOM 850 C C . GLY A 1 105 ? -3.032 -12.712 9.211 1.00 88.94 105 GLY A C 1
ATOM 851 O O . GLY A 1 105 ? -3.325 -13.908 9.174 1.00 88.94 105 GLY A O 1
ATOM 852 N N . GLY A 1 106 ? -1.949 -12.268 9.861 1.00 89.06 106 GLY A N 1
ATOM 853 C CA . GLY A 1 106 ? -0.971 -13.167 10.476 1.00 89.06 106 GLY A CA 1
ATOM 854 C C . GLY A 1 106 ? -0.386 -14.122 9.433 1.00 89.06 106 GLY A C 1
ATOM 855 O O . GLY A 1 106 ? 0.052 -13.685 8.369 1.00 89.06 106 GLY A O 1
ATOM 856 N N . SER A 1 107 ? -0.455 -15.428 9.700 1.00 85.06 107 SER A N 1
ATOM 857 C CA . SER A 1 107 ? -0.040 -16.478 8.757 1.00 85.06 107 SER A CA 1
ATOM 858 C C . SER A 1 107 ? -0.847 -16.498 7.453 1.00 85.06 107 SER A C 1
ATOM 860 O O . SER A 1 107 ? -0.353 -16.967 6.431 1.00 85.06 107 SER A O 1
ATOM 862 N N . LYS A 1 108 ? -2.061 -15.926 7.431 1.00 89.44 108 LYS A N 1
ATOM 863 C CA . LYS A 1 108 ? -2.870 -15.807 6.205 1.00 89.44 108 LYS A CA 1
ATOM 864 C C . LYS A 1 108 ? -2.313 -14.782 5.216 1.00 89.44 108 LYS A C 1
ATOM 866 O O . LYS A 1 108 ? -2.845 -14.688 4.116 1.00 89.44 108 LYS A O 1
ATOM 871 N N . GLY A 1 109 ? -1.234 -14.066 5.558 1.00 88.00 109 GLY A N 1
ATOM 872 C CA . GLY A 1 109 ? -0.501 -13.185 4.642 1.00 88.00 109 GLY A CA 1
ATOM 873 C C . GLY A 1 109 ? 0.028 -13.887 3.383 1.00 88.00 109 GLY A C 1
ATOM 874 O O . GLY A 1 109 ? 0.273 -13.227 2.377 1.00 88.00 109 GLY A O 1
ATOM 875 N N . ILE A 1 110 ? 0.110 -15.222 3.385 1.00 92.38 110 ILE A N 1
ATOM 876 C CA . ILE A 1 110 ? 0.416 -16.011 2.185 1.00 92.38 110 ILE A CA 1
ATOM 877 C C . ILE A 1 110 ? -0.627 -15.831 1.067 1.00 92.38 110 ILE A C 1
ATOM 879 O O . ILE A 1 110 ? -0.274 -15.873 -0.108 1.00 92.38 110 ILE A O 1
ATOM 883 N N . ILE A 1 111 ? -1.898 -15.581 1.415 1.00 93.44 111 ILE A N 1
ATOM 884 C CA . ILE A 1 111 ? -2.981 -15.383 0.441 1.00 93.44 111 ILE A CA 1
ATOM 885 C C . ILE A 1 111 ? -2.750 -14.097 -0.372 1.00 93.44 111 ILE A C 1
ATOM 887 O O . ILE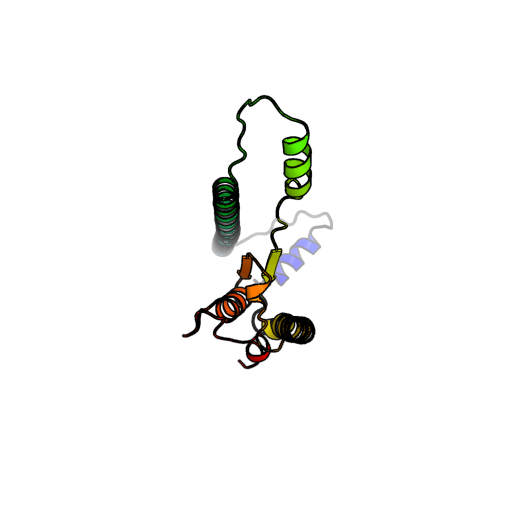 A 1 111 ? -2.605 -14.210 -1.592 1.00 93.44 111 ILE A O 1
ATOM 891 N N . PRO A 1 112 ? -2.653 -12.891 0.237 1.00 94.62 112 PRO A N 1
ATOM 892 C CA . PRO A 1 112 ? -2.301 -11.694 -0.516 1.00 94.62 112 PRO A CA 1
ATOM 893 C C . PRO A 1 112 ? -0.901 -11.801 -1.132 1.00 94.62 112 PRO A C 1
ATOM 895 O O . PRO A 1 112 ? -0.725 -11.354 -2.258 1.00 94.62 112 PRO A O 1
ATOM 898 N N . GLY A 1 113 ? 0.064 -12.463 -0.480 1.00 94.38 113 GLY A N 1
ATOM 899 C CA . GLY A 1 113 ? 1.390 -12.713 -1.059 1.00 94.38 113 GLY A CA 1
ATOM 900 C C . GLY A 1 113 ? 1.330 -13.430 -2.412 1.00 94.38 113 GLY A C 1
ATOM 901 O O . GLY A 1 113 ? 1.956 -12.987 -3.372 1.00 94.38 113 GLY A O 1
ATOM 902 N N . ARG A 1 114 ? 0.513 -14.484 -2.536 1.00 95.44 114 ARG A N 1
ATOM 903 C CA . ARG A 1 114 ? 0.353 -15.218 -3.801 1.00 95.44 114 ARG A CA 1
ATOM 904 C C . ARG A 1 114 ? -0.397 -14.419 -4.869 1.00 95.44 114 ARG A C 1
ATOM 906 O O . ARG A 1 114 ? -0.096 -14.554 -6.054 1.00 95.44 114 ARG A O 1
ATOM 913 N N . ILE A 1 115 ? -1.360 -13.590 -4.465 1.00 96.69 115 ILE A N 1
ATOM 914 C CA . ILE A 1 115 ? -2.058 -12.673 -5.379 1.00 96.69 115 ILE A CA 1
ATOM 915 C C . ILE A 1 115 ? -1.071 -11.642 -5.940 1.00 96.69 115 ILE A C 1
ATOM 917 O O . ILE A 1 115 ? -1.059 -11.410 -7.146 1.00 96.69 115 ILE A O 1
ATOM 921 N N . LEU A 1 116 ? -0.224 -11.065 -5.085 1.00 97.06 116 LEU A N 1
ATOM 922 C CA . LEU A 1 116 ? 0.781 -10.073 -5.469 1.00 97.06 116 LEU A CA 1
ATOM 923 C C . LEU A 1 116 ? 1.853 -10.673 -6.383 1.00 97.06 116 LEU A C 1
ATOM 925 O O . LEU A 1 116 ? 2.220 -10.045 -7.368 1.00 97.06 116 LEU A O 1
ATOM 929 N N . ASP A 1 117 ? 2.298 -11.900 -6.116 1.00 96.44 117 ASP A N 1
ATOM 930 C CA . ASP A 1 117 ? 3.197 -12.644 -7.005 1.00 96.44 117 ASP A CA 1
ATOM 931 C C . ASP A 1 117 ? 2.601 -12.794 -8.417 1.00 96.44 117 ASP A C 1
ATOM 933 O O . ASP A 1 117 ? 3.226 -12.426 -9.410 1.00 96.44 117 ASP A O 1
ATOM 937 N N . ASN A 1 118 ? 1.338 -13.229 -8.522 1.00 97.31 118 ASN A N 1
ATOM 938 C CA . ASN A 1 118 ? 0.684 -13.340 -9.827 1.00 97.31 118 ASN A CA 1
ATOM 939 C C . ASN A 1 118 ? 0.452 -11.981 -10.503 1.00 97.31 118 ASN A C 1
ATOM 941 O O . ASN A 1 118 ? 0.555 -11.883 -11.726 1.00 97.31 118 ASN A O 1
ATOM 945 N N . LEU A 1 119 ? 0.131 -10.945 -9.726 1.00 97.19 119 LEU A N 1
ATOM 946 C CA . LEU A 1 119 ? -0.024 -9.587 -10.237 1.00 97.19 119 LEU A CA 1
ATOM 947 C C . LEU A 1 119 ? 1.294 -9.079 -10.828 1.00 97.19 119 LEU A C 1
ATOM 949 O O . LEU A 1 119 ? 1.304 -8.628 -11.968 1.00 97.19 119 LEU A O 1
ATOM 953 N N . GLU A 1 120 ? 2.400 -9.190 -10.091 1.00 96.94 120 GLU A N 1
ATOM 954 C CA . GLU A 1 120 ? 3.714 -8.748 -10.561 1.00 96.94 120 GLU A CA 1
ATOM 955 C C . GLU A 1 120 ? 4.174 -9.539 -11.788 1.00 96.94 120 GLU A C 1
ATOM 957 O O . GLU A 1 120 ? 4.676 -8.944 -12.737 1.00 96.94 120 GLU A O 1
ATOM 962 N N . TYR A 1 121 ? 3.926 -10.851 -11.816 1.00 96.56 121 TYR A N 1
ATOM 963 C CA . TYR A 1 121 ? 4.178 -11.683 -12.992 1.00 96.56 121 TYR A CA 1
ATOM 964 C C . TYR A 1 121 ? 3.427 -11.166 -14.232 1.00 96.56 121 TYR A C 1
ATOM 966 O O . TYR A 1 121 ? 4.021 -10.999 -15.291 1.00 96.56 121 TYR A O 1
ATOM 974 N N . LYS A 1 122 ? 2.136 -10.831 -14.105 1.00 97.56 122 LYS A N 1
ATOM 975 C CA . LYS A 1 122 ? 1.356 -10.277 -15.226 1.00 97.56 122 LYS A CA 1
ATOM 976 C C . LYS A 1 122 ? 1.850 -8.904 -15.675 1.00 97.56 122 LYS A C 1
ATOM 978 O O . LYS A 1 122 ? 1.820 -8.615 -16.865 1.00 97.56 122 LYS A O 1
ATOM 983 N N . LEU A 1 123 ? 2.291 -8.059 -14.746 1.00 96.00 123 LEU A N 1
ATOM 984 C CA . LEU A 1 123 ? 2.899 -6.768 -15.082 1.00 96.00 123 LEU A CA 1
ATOM 985 C C . LEU A 1 123 ? 4.218 -6.969 -15.842 1.00 96.00 123 LEU A C 1
ATOM 987 O O . LEU A 1 123 ? 4.486 -6.264 -16.808 1.00 96.00 123 LEU A O 1
ATOM 991 N N . GLN A 1 124 ? 5.000 -7.982 -15.465 1.00 96.50 124 GLN A N 1
ATOM 992 C CA . GLN A 1 124 ? 6.233 -8.344 -16.165 1.00 96.50 124 GLN A CA 1
ATOM 993 C C . GLN A 1 124 ? 5.989 -8.925 -17.560 1.00 96.50 124 GLN A C 1
ATOM 995 O O . GLN A 1 124 ? 6.766 -8.637 -18.468 1.00 96.50 124 GLN A O 1
ATOM 1000 N N . ASP A 1 125 ? 4.915 -9.692 -17.753 1.00 96.06 125 ASP A N 1
ATOM 1001 C CA . ASP A 1 125 ? 4.500 -10.165 -19.080 1.00 96.06 125 ASP A CA 1
ATOM 1002 C C . ASP A 1 125 ? 4.132 -8.998 -20.017 1.00 96.06 125 ASP A C 1
ATOM 1004 O O . ASP A 1 125 ? 4.322 -9.100 -21.229 1.00 96.06 125 ASP A O 1
ATOM 1008 N N . LEU A 1 126 ? 3.617 -7.891 -19.469 1.00 93.62 126 LEU A N 1
ATOM 1009 C CA . LEU A 1 126 ? 3.211 -6.710 -20.237 1.00 93.62 126 LEU A CA 1
ATOM 1010 C C . LEU A 1 126 ? 4.375 -5.749 -20.514 1.00 93.62 126 LEU A C 1
ATOM 1012 O O . LEU A 1 126 ? 4.578 -5.353 -21.659 1.00 93.62 126 LEU A O 1
ATOM 1016 N N . ASP A 1 127 ? 5.148 -5.400 -19.484 1.00 94.12 127 ASP A N 1
ATOM 1017 C CA . ASP A 1 127 ? 6.118 -4.294 -19.534 1.00 94.12 127 ASP A CA 1
ATOM 1018 C C . ASP A 1 127 ? 7.578 -4.748 -19.334 1.00 94.12 127 ASP A C 1
ATOM 1020 O O . ASP A 1 127 ? 8.512 -3.941 -19.350 1.00 94.12 127 ASP A O 1
ATOM 1024 N N . GLY A 1 128 ? 7.798 -6.055 -19.179 1.00 94.25 128 GLY A N 1
ATOM 1025 C CA . GLY A 1 128 ? 9.112 -6.688 -19.113 1.00 94.25 128 GLY A CA 1
ATOM 1026 C C . GLY A 1 128 ? 9.547 -7.129 -17.707 1.00 94.25 128 GLY A C 1
ATOM 1027 O O . GLY A 1 128 ? 9.001 -6.708 -16.688 1.00 94.25 128 GLY A O 1
ATOM 1028 N N . PRO A 1 129 ? 10.614 -7.944 -17.607 1.00 93.94 129 PRO A N 1
ATOM 1029 C CA . PRO A 1 129 ? 10.992 -8.666 -16.380 1.00 93.94 129 PRO A CA 1
ATOM 1030 C C . PRO A 1 129 ? 11.405 -7.767 -15.199 1.00 93.94 129 PRO A C 1
ATOM 1032 O O . PRO A 1 129 ? 11.489 -8.212 -14.049 1.00 93.94 129 PRO A O 1
ATOM 1035 N N . ASN A 1 130 ? 11.686 -6.493 -15.470 1.00 91.44 130 ASN A N 1
ATOM 1036 C CA . ASN A 1 130 ? 12.092 -5.520 -14.460 1.00 91.44 130 ASN A CA 1
ATOM 1037 C C . ASN A 1 130 ? 10.913 -4.778 -13.825 1.00 91.44 130 ASN A C 1
ATOM 1039 O O . ASN A 1 130 ? 11.134 -4.092 -12.825 1.00 91.44 130 ASN A O 1
ATOM 1043 N N . ALA A 1 131 ? 9.698 -4.933 -14.358 1.00 94.56 131 ALA A N 1
ATOM 1044 C CA . ALA A 1 131 ? 8.489 -4.359 -13.788 1.00 94.56 131 ALA A CA 1
ATOM 1045 C C . ALA A 1 131 ? 8.279 -4.851 -12.349 1.00 94.56 131 ALA A C 1
ATOM 1047 O O . ALA A 1 131 ? 8.444 -6.041 -12.036 1.00 94.56 131 ALA A O 1
ATOM 1048 N N . ARG A 1 132 ? 7.959 -3.918 -11.454 1.00 94.88 132 ARG A N 1
ATOM 1049 C CA . ARG A 1 132 ? 7.651 -4.170 -10.045 1.00 94.88 132 ARG A CA 1
ATOM 1050 C C . ARG A 1 132 ? 6.348 -3.498 -9.675 1.00 94.88 132 ARG A C 1
ATOM 1052 O O . ARG A 1 132 ? 6.034 -2.441 -10.204 1.00 94.88 132 ARG A O 1
ATOM 1059 N N . ILE A 1 133 ? 5.637 -4.054 -8.697 1.00 96.19 133 ILE A N 1
ATOM 1060 C CA . ILE A 1 133 ? 4.372 -3.475 -8.205 1.00 96.19 133 ILE A CA 1
ATOM 1061 C C . ILE A 1 133 ? 4.528 -1.984 -7.849 1.00 96.19 133 ILE A C 1
ATOM 1063 O O . ILE A 1 133 ? 3.665 -1.180 -8.192 1.00 96.19 133 ILE A O 1
ATOM 1067 N N . ALA A 1 134 ? 5.649 -1.592 -7.235 1.00 95.06 134 ALA A N 1
ATOM 1068 C CA . ALA A 1 134 ? 5.914 -0.201 -6.858 1.00 95.06 134 ALA A CA 1
ATOM 1069 C C . ALA A 1 134 ? 6.039 0.780 -8.041 1.00 95.06 134 ALA A C 1
ATOM 1071 O O . ALA A 1 134 ? 5.917 1.980 -7.825 1.00 95.06 134 ALA A O 1
ATOM 1072 N N . ASP A 1 135 ? 6.246 0.304 -9.274 1.00 93.75 135 ASP A N 1
ATOM 1073 C CA . ASP A 1 135 ? 6.276 1.172 -10.459 1.00 93.75 135 ASP A CA 1
ATOM 1074 C C . ASP A 1 135 ? 4.859 1.628 -10.884 1.00 93.75 135 ASP A C 1
ATOM 1076 O O . ASP A 1 135 ? 4.718 2.620 -11.596 1.00 93.75 135 ASP A O 1
ATOM 1080 N N . TYR A 1 136 ? 3.805 0.918 -10.454 1.00 93.94 136 TYR A N 1
ATOM 1081 C CA . TYR A 1 136 ? 2.420 1.126 -10.916 1.00 93.94 136 TYR A CA 1
ATOM 1082 C C . TYR A 1 136 ? 1.510 1.779 -9.880 1.00 93.94 136 TYR A C 1
ATOM 1084 O O . TYR A 1 136 ? 0.442 2.287 -10.234 1.00 93.94 136 TYR A O 1
ATOM 1092 N N . PHE A 1 137 ? 1.891 1.735 -8.604 1.00 94.56 137 PHE A N 1
ATOM 1093 C CA . PHE A 1 137 ? 1.094 2.251 -7.498 1.00 94.56 137 PHE A CA 1
ATOM 1094 C C . PHE A 1 137 ? 1.742 3.491 -6.895 1.00 94.56 137 PHE A C 1
ATOM 1096 O O . PHE A 1 137 ? 2.850 3.424 -6.372 1.00 94.56 137 PHE A O 1
ATOM 1103 N N . ASP A 1 138 ? 1.016 4.609 -6.914 1.00 91.31 138 ASP A N 1
ATOM 1104 C CA . ASP A 1 138 ? 1.446 5.848 -6.259 1.00 91.31 138 ASP A CA 1
ATOM 1105 C C . ASP A 1 138 ? 1.520 5.690 -4.733 1.00 91.31 138 ASP A C 1
ATOM 1107 O O . ASP A 1 138 ? 2.324 6.342 -4.065 1.00 91.31 138 ASP A O 1
ATOM 1111 N N . VAL A 1 139 ? 0.656 4.837 -4.169 1.00 93.31 139 VAL A N 1
ATOM 1112 C CA . VAL A 1 139 ? 0.612 4.534 -2.736 1.00 93.31 139 VAL A CA 1
ATOM 1113 C C . VAL A 1 139 ? 0.432 3.035 -2.524 1.00 93.31 139 VAL A C 1
ATOM 1115 O O . VAL A 1 139 ? -0.493 2.428 -3.064 1.00 93.31 139 VAL A O 1
ATOM 1118 N N . ILE A 1 140 ? 1.271 2.453 -1.665 1.00 95.19 140 ILE A N 1
ATOM 1119 C CA . ILE A 1 140 ? 1.102 1.095 -1.142 1.00 95.19 140 ILE A CA 1
ATOM 1120 C C . ILE A 1 140 ? 0.968 1.196 0.374 1.00 95.19 140 ILE A C 1
ATOM 1122 O O . ILE A 1 140 ? 1.805 1.809 1.039 1.00 95.19 140 ILE A O 1
ATOM 1126 N N . ALA A 1 141 ? -0.094 0.614 0.919 1.00 95.31 141 ALA A N 1
ATOM 1127 C CA . ALA A 1 141 ? -0.367 0.601 2.345 1.00 95.31 141 ALA A CA 1
ATOM 1128 C C . ALA A 1 141 ? -0.762 -0.802 2.808 1.00 95.31 141 ALA A C 1
ATOM 1130 O O . ALA A 1 141 ? -1.380 -1.571 2.073 1.00 95.31 141 ALA A O 1
ATOM 1131 N N . GLY A 1 142 ? -0.458 -1.119 4.063 1.00 94.69 142 GLY A N 1
ATOM 1132 C CA . GLY A 1 142 ? -0.926 -2.349 4.678 1.00 94.69 142 GLY A CA 1
ATOM 1133 C C . GLY A 1 142 ? -0.761 -2.352 6.188 1.00 94.69 142 GLY A C 1
ATOM 1134 O O . GLY A 1 142 ? 0.026 -1.585 6.748 1.00 94.69 142 GLY A O 1
ATOM 1135 N N . THR A 1 143 ? -1.504 -3.236 6.846 1.00 93.38 143 THR A N 1
ATOM 1136 C CA . THR A 1 143 ? -1.599 -3.291 8.313 1.00 93.38 143 THR A CA 1
ATOM 1137 C C . THR A 1 143 ? -1.111 -4.646 8.821 1.00 93.38 143 THR A C 1
ATOM 1139 O O . THR A 1 143 ? -1.393 -5.679 8.216 1.00 93.38 143 THR A O 1
ATOM 1142 N N . SER A 1 144 ? -0.376 -4.680 9.940 1.00 93.56 144 SER A N 1
ATOM 1143 C CA . SER A 1 144 ? 0.208 -5.920 10.490 1.00 93.56 144 SER A CA 1
ATOM 1144 C C . SER A 1 144 ? 1.069 -6.655 9.439 1.00 93.56 144 SER A C 1
ATOM 1146 O O . SER A 1 144 ? 1.962 -6.036 8.861 1.00 93.56 144 SER A O 1
ATOM 1148 N N . THR A 1 145 ? 0.806 -7.933 9.135 1.00 93.38 145 THR A N 1
ATOM 1149 C CA . THR A 1 145 ? 1.501 -8.670 8.063 1.00 93.38 145 THR A CA 1
ATOM 1150 C C . THR A 1 145 ? 1.450 -7.932 6.722 1.00 93.38 145 THR A C 1
ATOM 1152 O O . THR A 1 145 ? 2.453 -7.896 6.019 1.00 93.38 145 THR A O 1
ATOM 1155 N N . GLY A 1 146 ? 0.336 -7.270 6.387 1.00 94.25 146 GLY A N 1
ATOM 1156 C CA . GLY A 1 146 ? 0.226 -6.457 5.171 1.00 94.25 146 GLY A CA 1
ATOM 1157 C C . GLY A 1 146 ? 1.186 -5.262 5.158 1.00 94.25 146 GLY A C 1
ATOM 1158 O O . GLY A 1 146 ? 1.678 -4.871 4.101 1.00 94.25 146 GLY A O 1
ATOM 1159 N N . GLY A 1 147 ? 1.521 -4.720 6.332 1.00 94.25 147 GLY A N 1
ATOM 1160 C CA . GLY A 1 147 ? 2.519 -3.660 6.494 1.00 94.25 147 GLY A CA 1
ATOM 1161 C C . GLY A 1 147 ? 3.949 -4.160 6.278 1.00 94.25 147 GLY A C 1
ATOM 1162 O O . GLY A 1 147 ? 4.738 -3.483 5.625 1.00 94.25 147 GLY A O 1
ATOM 1163 N N . LEU A 1 148 ? 4.268 -5.377 6.737 1.00 93.19 148 LEU A N 1
ATOM 1164 C CA . LEU A 1 148 ? 5.547 -6.033 6.425 1.00 93.19 148 LEU A CA 1
ATOM 1165 C C . LEU A 1 148 ? 5.676 -6.308 4.922 1.00 93.19 148 LEU A C 1
ATOM 1167 O O . LEU A 1 148 ? 6.702 -5.990 4.328 1.00 93.19 148 LEU A O 1
ATOM 1171 N N . ILE A 1 149 ? 4.613 -6.822 4.295 1.00 94.44 149 ILE A N 1
ATOM 1172 C CA . ILE A 1 149 ? 4.550 -7.031 2.842 1.00 94.44 149 ILE A CA 1
ATOM 1173 C C . ILE A 1 149 ? 4.762 -5.706 2.098 1.00 94.44 149 ILE A C 1
ATOM 1175 O O . ILE A 1 149 ? 5.564 -5.635 1.168 1.00 94.44 149 ILE A O 1
ATOM 1179 N N . THR A 1 150 ? 4.090 -4.640 2.540 1.00 95.12 150 THR A N 1
ATOM 1180 C CA . THR A 1 150 ? 4.261 -3.290 1.985 1.00 95.12 150 THR A CA 1
ATOM 1181 C C . THR A 1 150 ? 5.712 -2.827 2.086 1.00 95.12 150 THR A C 1
ATOM 1183 O O . THR A 1 150 ? 6.270 -2.344 1.105 1.00 95.12 150 THR A O 1
ATOM 1186 N N . ALA A 1 151 ? 6.353 -3.017 3.243 1.00 92.88 151 ALA A N 1
ATOM 1187 C CA . ALA A 1 151 ? 7.754 -2.660 3.432 1.00 92.88 151 ALA A CA 1
ATOM 1188 C C . ALA A 1 151 ? 8.679 -3.443 2.487 1.00 92.88 151 ALA A C 1
ATOM 1190 O O . ALA A 1 151 ? 9.583 -2.850 1.911 1.00 92.88 151 ALA A O 1
ATOM 1191 N N . MET A 1 152 ? 8.436 -4.739 2.267 1.00 92.62 152 MET A N 1
ATOM 1192 C CA . MET A 1 152 ? 9.214 -5.537 1.311 1.00 92.62 152 MET A CA 1
ATOM 1193 C C . MET A 1 152 ? 9.076 -5.017 -0.128 1.00 92.62 152 MET A C 1
ATOM 1195 O O . MET A 1 152 ? 10.072 -4.927 -0.842 1.00 92.62 152 MET A O 1
ATOM 1199 N N . LEU A 1 153 ? 7.863 -4.636 -0.537 1.00 93.38 153 LEU A N 1
ATOM 1200 C CA . LEU A 1 153 ? 7.585 -4.114 -1.879 1.00 93.38 153 LEU A CA 1
ATOM 1201 C C . LEU A 1 153 ? 8.116 -2.693 -2.116 1.00 93.38 153 LEU A C 1
ATOM 1203 O O . LEU A 1 153 ? 8.362 -2.327 -3.261 1.00 93.38 153 LEU A O 1
ATOM 1207 N N . ALA A 1 154 ? 8.263 -1.885 -1.065 1.00 90.88 154 ALA A N 1
ATOM 1208 C CA . ALA A 1 154 ? 8.639 -0.474 -1.180 1.00 90.88 154 ALA A CA 1
ATOM 1209 C C . ALA A 1 154 ? 10.077 -0.168 -0.730 1.00 90.88 154 ALA A C 1
ATOM 1211 O O . ALA A 1 154 ? 10.588 0.913 -1.022 1.00 90.88 154 ALA A O 1
ATOM 1212 N N . ALA A 1 155 ? 10.740 -1.081 -0.011 1.00 90.25 155 ALA A N 1
ATOM 1213 C CA . ALA A 1 155 ? 12.105 -0.871 0.461 1.00 90.25 155 ALA A CA 1
ATOM 1214 C C . ALA A 1 155 ? 13.070 -0.714 -0.729 1.00 90.25 155 ALA A C 1
ATOM 1216 O O . ALA A 1 155 ? 13.135 -1.613 -1.571 1.00 90.25 155 ALA A O 1
ATOM 1217 N N . PRO A 1 156 ? 13.846 0.382 -0.804 1.00 87.38 156 PRO A N 1
ATOM 1218 C CA . PRO A 1 156 ? 14.779 0.592 -1.900 1.00 87.38 156 PRO A CA 1
ATOM 1219 C C . PRO A 1 156 ? 16.009 -0.314 -1.757 1.00 87.38 156 PRO A C 1
ATOM 1221 O O . PRO A 1 156 ? 16.622 -0.413 -0.692 1.00 87.38 156 PRO A O 1
ATOM 1224 N N . GLY A 1 157 ? 16.382 -0.965 -2.852 1.00 87.12 157 GLY A N 1
ATOM 1225 C CA . GLY A 1 157 ? 17.658 -1.639 -3.042 1.00 87.12 157 GLY A CA 1
ATOM 1226 C C . GLY A 1 157 ? 18.767 -0.668 -3.452 1.00 87.12 157 GLY A C 1
ATOM 1227 O O . GLY A 1 157 ? 18.584 0.547 -3.513 1.00 87.12 157 GLY A O 1
ATOM 1228 N N . LYS A 1 158 ? 19.950 -1.211 -3.761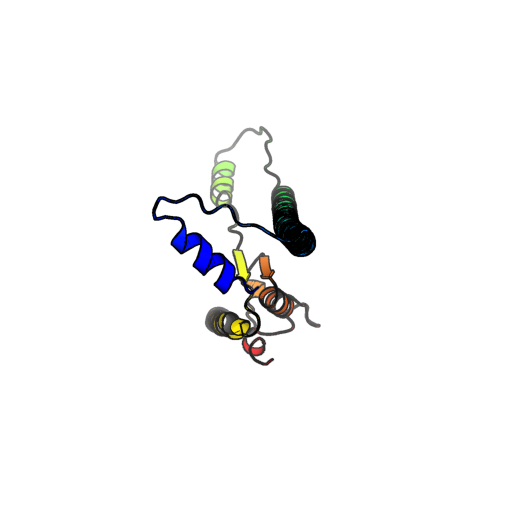 1.00 87.12 158 LYS A N 1
ATOM 1229 C CA . LYS A 1 158 ? 21.136 -0.414 -4.143 1.00 87.12 158 LYS A CA 1
ATOM 1230 C C . LYS A 1 158 ? 20.949 0.392 -5.433 1.00 87.12 158 LYS A C 1
ATOM 1232 O O . LYS A 1 158 ? 21.647 1.374 -5.645 1.00 87.12 158 LYS A O 1
ATOM 1237 N N . ASP A 1 159 ? 20.036 -0.044 -6.286 1.00 88.56 159 ASP A N 1
ATOM 1238 C CA . ASP A 1 159 ? 19.660 0.572 -7.554 1.00 88.56 159 ASP A CA 1
ATOM 1239 C C . ASP A 1 159 ? 18.422 1.482 -7.429 1.00 88.56 159 ASP A C 1
ATOM 1241 O O . ASP A 1 159 ? 17.861 1.892 -8.443 1.00 88.56 159 ASP A O 1
ATOM 1245 N N . ASN A 1 160 ? 17.987 1.801 -6.200 1.00 85.81 160 ASN A N 1
ATOM 1246 C CA . ASN A 1 160 ? 16.736 2.506 -5.895 1.00 85.81 160 ASN A CA 1
ATOM 1247 C C . ASN A 1 160 ? 15.468 1.814 -6.433 1.00 85.81 160 ASN A C 1
ATOM 1249 O O . ASN A 1 160 ? 14.420 2.452 -6.534 1.00 85.81 160 ASN A O 1
ATOM 1253 N N . ARG A 1 161 ? 15.528 0.515 -6.756 1.00 90.00 161 ARG A N 1
ATOM 1254 C CA . ARG A 1 161 ? 14.350 -0.296 -7.098 1.00 90.00 161 ARG A CA 1
ATOM 1255 C C . ARG A 1 161 ? 13.897 -1.128 -5.897 1.00 90.00 161 ARG A C 1
ATOM 1257 O O . ARG A 1 161 ? 14.684 -1.309 -4.970 1.00 90.00 161 ARG A O 1
ATOM 1264 N N . PRO A 1 162 ? 12.657 -1.648 -5.880 1.00 89.62 162 PRO A N 1
ATOM 1265 C CA . PRO A 1 162 ? 12.199 -2.546 -4.824 1.00 89.62 162 PRO A CA 1
ATOM 1266 C C . PRO A 1 162 ? 13.173 -3.692 -4.552 1.00 89.62 162 PRO A C 1
ATOM 1268 O O . PRO A 1 162 ? 13.502 -4.472 -5.448 1.00 89.62 162 PRO A O 1
ATOM 1271 N N . LEU A 1 163 ? 13.617 -3.793 -3.299 1.00 88.75 163 LEU A N 1
ATOM 1272 C CA . LEU A 1 163 ? 14.599 -4.778 -2.852 1.00 88.75 163 LEU A CA 1
ATOM 1273 C C . LEU A 1 163 ? 14.073 -6.212 -2.986 1.00 88.75 163 LEU A C 1
ATOM 1275 O O . LEU A 1 163 ? 14.848 -7.129 -3.264 1.00 88.75 163 LEU A O 1
ATOM 1279 N N . PHE A 1 164 ? 12.764 -6.409 -2.807 1.00 90.38 164 PHE A N 1
ATOM 1280 C CA . PHE A 1 164 ? 12.131 -7.719 -2.880 1.00 90.38 164 PHE A CA 1
ATOM 1281 C C . PHE A 1 164 ? 11.115 -7.779 -4.028 1.00 90.38 164 PHE A C 1
ATOM 1283 O O . PHE A 1 164 ? 10.194 -6.964 -4.065 1.00 90.38 164 PHE A O 1
ATOM 1290 N N . PRO A 1 165 ? 11.231 -8.758 -4.947 1.00 92.12 165 PRO A N 1
ATOM 1291 C CA . PRO A 1 165 ? 10.153 -9.066 -5.879 1.00 92.12 165 PRO A CA 1
ATOM 1292 C C . PRO A 1 165 ? 8.988 -9.733 -5.137 1.00 92.12 165 PRO A C 1
ATOM 1294 O O . PRO A 1 165 ? 9.188 -10.399 -4.115 1.00 92.12 165 PRO A O 1
ATOM 1297 N N . ALA A 1 166 ? 7.781 -9.628 -5.686 1.00 93.38 166 ALA A N 1
ATOM 1298 C CA . ALA A 1 166 ? 6.568 -10.121 -5.045 1.00 93.38 166 ALA A CA 1
ATOM 1299 C C . ALA A 1 166 ? 6.603 -11.639 -4.780 1.00 93.38 166 ALA A C 1
ATOM 1301 O O . ALA A 1 166 ? 6.148 -12.099 -3.735 1.00 93.38 166 ALA A O 1
ATOM 1302 N N . LYS A 1 167 ? 7.250 -12.416 -5.655 1.00 92.19 167 LYS A N 1
ATOM 1303 C CA . LYS A 1 167 ? 7.463 -13.864 -5.471 1.00 92.19 167 LYS A CA 1
ATOM 1304 C C . LYS A 1 167 ? 8.212 -14.240 -4.185 1.00 92.19 167 LYS A C 1
ATOM 1306 O O . LYS A 1 167 ? 8.075 -15.357 -3.699 1.00 92.19 167 LYS A O 1
ATOM 1311 N N . ASN A 1 168 ? 9.008 -13.325 -3.625 1.00 90.75 168 ASN A N 1
ATOM 1312 C CA . ASN A 1 168 ? 9.749 -13.569 -2.386 1.00 90.75 168 ASN A CA 1
ATOM 1313 C C . ASN A 1 168 ? 8.892 -13.321 -1.136 1.00 90.75 168 ASN A C 1
ATOM 1315 O O . ASN A 1 168 ? 9.330 -13.642 -0.034 1.00 90.75 168 ASN A O 1
ATOM 1319 N N . ILE A 1 169 ? 7.685 -12.764 -1.285 1.00 87.19 169 ILE A N 1
ATOM 1320 C CA . ILE A 1 169 ? 6.795 -12.481 -0.158 1.00 87.19 169 ILE A CA 1
ATOM 1321 C C . ILE A 1 169 ? 6.308 -13.773 0.494 1.00 87.19 169 ILE A C 1
ATOM 1323 O O . ILE A 1 169 ? 6.115 -13.782 1.694 1.00 87.19 169 ILE A O 1
ATOM 1327 N N . THR A 1 170 ? 6.108 -14.870 -0.237 1.00 81.00 170 THR A N 1
ATOM 1328 C CA . THR A 1 170 ? 5.562 -16.115 0.340 1.00 81.00 170 THR A CA 1
ATOM 1329 C C . THR A 1 170 ? 6.625 -17.055 0.918 1.00 81.00 170 THR A C 1
ATOM 1331 O O . THR A 1 170 ? 6.295 -18.179 1.280 1.00 81.00 170 THR A O 1
ATOM 1334 N N . SER A 1 171 ? 7.891 -16.632 0.968 1.00 71.94 171 SER A N 1
ATOM 1335 C CA . SER A 1 171 ? 9.043 -17.490 1.296 1.00 71.94 171 SER A CA 1
ATOM 1336 C C . SER A 1 171 ? 9.511 -17.389 2.758 1.00 71.94 171 SER A C 1
ATOM 1338 O O . SER A 1 171 ? 10.671 -17.699 3.031 1.00 71.94 171 SER A O 1
ATOM 1340 N N . PHE A 1 172 ? 8.652 -16.925 3.672 1.00 61.69 172 PHE A N 1
ATOM 1341 C CA . PHE A 1 172 ? 8.942 -16.775 5.107 1.00 61.69 172 PHE A CA 1
ATOM 1342 C C . PHE A 1 172 ? 8.358 -17.903 5.964 1.00 61.69 172 PHE A C 1
ATOM 1344 O O . PHE A 1 172 ? 7.364 -18.532 5.536 1.00 61.69 172 PHE A O 1
#

Sequence (172 aa):
MSAAQALRYINYSEEGNKIMVQLSQEEYEFLKREFSEQTKLAEWRISVSLEEKRVAENNRDSAFKRLQNLYPHNNSSQRNTKEDIIASTAQIKGRMVSILSIDGGGSKGIIPGRILDNLEYKLQDLDGPNARIADYFDVIAGTSTGGLITAMLAAPGKDNRPLFPAKNITSF